Protein AF-M6DCD1-F1 (afdb_monomer)

Sequence (165 aa):
MLLLLVPSSSKNAAVPNSGKNVFSEGFSAFSNILNLGSFSSAQEEEGLIPASLLRNETPDNLYWIAVATPRDAAETKAQNELREDWAALYGKIYSGKATREEIVEYFTTQIKLHEDQLELLKIMEDRYPERLNDDSRRMILAGKELYAKKLKNVKDEYEKHINQK

Structure (mmCIF, N/CA/C/O backbone):
data_AF-M6DCD1-F1
#
_entry.id   AF-M6DCD1-F1
#
loop_
_atom_site.group_PDB
_atom_site.id
_atom_site.type_symbol
_atom_site.label_atom_id
_atom_site.label_alt_id
_atom_site.label_comp_id
_atom_site.label_asym_id
_atom_site.label_entity_id
_atom_site.label_seq_id
_atom_site.pdbx_PDB_ins_code
_atom_site.Cartn_x
_atom_site.Cartn_y
_atom_site.Cartn_z
_atom_site.occupancy
_atom_site.B_iso_or_equiv
_atom_site.auth_seq_id
_atom_site.auth_comp_id
_atom_site.auth_asym_id
_atom_site.auth_atom_id
_atom_site.pdbx_PDB_model_num
ATOM 1 N N . MET A 1 1 ? 0.821 66.974 29.497 1.00 38.84 1 MET A N 1
ATOM 2 C CA . MET A 1 1 ? 0.192 66.281 28.354 1.00 38.84 1 MET A CA 1
ATOM 3 C C . MET A 1 1 ? -0.115 64.854 28.804 1.00 38.84 1 MET A C 1
ATOM 5 O O . MET A 1 1 ? 0.768 64.243 29.382 1.00 38.84 1 MET A O 1
ATOM 9 N N . LEU A 1 2 ? -1.387 64.466 28.657 1.00 36.84 2 LEU A N 1
ATOM 10 C CA . LEU A 1 2 ? -2.133 63.218 28.932 1.00 36.84 2 LEU A CA 1
ATOM 11 C C . LEU A 1 2 ? -1.553 62.013 29.718 1.00 36.84 2 LEU A C 1
ATOM 13 O O . LEU A 1 2 ? -0.457 61.526 29.473 1.00 36.84 2 LEU A O 1
ATOM 17 N N . LEU A 1 3 ? -2.442 61.484 30.572 1.00 32.28 3 LEU A N 1
ATOM 18 C CA . LEU A 1 3 ? -2.423 60.225 31.326 1.00 32.28 3 LEU A CA 1
ATOM 19 C C . LEU A 1 3 ? -2.663 58.955 30.472 1.00 32.28 3 LEU A C 1
ATOM 21 O O . LEU A 1 3 ? -3.385 58.995 29.481 1.00 32.28 3 LEU A O 1
ATOM 25 N N . LEU A 1 4 ? -2.096 57.849 30.982 1.00 38.31 4 LEU A N 1
ATOM 26 C CA . LEU A 1 4 ? -2.471 56.416 30.960 1.00 38.31 4 LEU A CA 1
ATOM 27 C C . LEU A 1 4 ? -3.702 55.955 30.139 1.00 38.31 4 LEU A C 1
ATOM 29 O O . LEU A 1 4 ? -4.796 56.460 30.355 1.00 38.31 4 LEU A O 1
ATOM 33 N N . LEU A 1 5 ? -3.566 54.849 29.386 1.00 30.59 5 LEU A N 1
ATOM 34 C CA . LEU A 1 5 ? -4.153 53.524 29.707 1.00 30.59 5 LEU A CA 1
ATOM 35 C C . LEU A 1 5 ? -3.862 52.485 28.599 1.00 30.59 5 LEU A C 1
ATOM 37 O O . LEU A 1 5 ? -3.982 52.765 27.409 1.00 30.59 5 LEU A O 1
ATOM 41 N N . VAL A 1 6 ? -3.554 51.255 29.017 1.00 42.25 6 VAL A N 1
ATOM 42 C CA . VAL A 1 6 ? -3.611 50.028 28.201 1.00 42.25 6 VAL A CA 1
ATOM 43 C C . VAL A 1 6 ? -5.073 49.593 28.039 1.00 42.25 6 VAL A C 1
ATOM 45 O O . VAL A 1 6 ? -5.841 49.712 28.996 1.00 42.25 6 VAL A O 1
ATOM 48 N N . PRO A 1 7 ? -5.431 48.965 26.907 1.00 38.50 7 PRO A N 1
ATOM 49 C CA . PRO A 1 7 ? -6.321 47.814 26.980 1.00 38.50 7 PRO A CA 1
ATOM 50 C C . PRO A 1 7 ? -5.730 46.571 26.301 1.00 38.50 7 PRO A C 1
ATOM 52 O O . PRO A 1 7 ? -5.211 46.604 25.187 1.00 38.50 7 PRO A O 1
ATOM 55 N N . SER A 1 8 ? -5.867 45.454 27.012 1.00 39.31 8 SER A N 1
ATOM 56 C CA . SER A 1 8 ? -5.768 44.095 26.491 1.00 39.31 8 SER A CA 1
ATOM 57 C C . SER A 1 8 ? -6.956 43.822 25.563 1.00 39.31 8 SER A C 1
ATOM 59 O O . SER A 1 8 ? -8.095 44.124 25.922 1.00 39.31 8 SER A O 1
ATOM 61 N N . SER A 1 9 ? -6.723 43.226 24.392 1.00 35.12 9 SER A N 1
ATOM 62 C CA . SER A 1 9 ? -7.774 42.503 23.674 1.00 35.12 9 SER A CA 1
ATOM 63 C C . SER A 1 9 ? -7.195 41.374 22.828 1.00 35.12 9 SER A C 1
ATOM 65 O O . SER A 1 9 ? -6.367 41.570 21.940 1.00 35.12 9 SER A O 1
ATOM 67 N N . SER A 1 10 ? -7.663 40.181 23.171 1.00 36.62 10 SER A N 1
ATOM 68 C CA . SER A 1 10 ? -7.488 38.898 22.510 1.00 36.62 10 SER A CA 1
ATOM 69 C C . SER A 1 10 ? -7.939 38.929 21.047 1.00 36.62 10 SER A C 1
ATOM 71 O O . SER A 1 10 ? -9.059 39.350 20.758 1.00 36.62 10 SER A O 1
ATOM 73 N N . LYS A 1 11 ? -7.117 38.383 20.142 1.00 37.00 11 LYS A N 1
ATOM 74 C CA . LYS A 1 11 ? -7.607 37.704 18.936 1.00 37.00 11 LYS A CA 1
ATOM 75 C C . LYS A 1 11 ? -6.827 36.414 18.714 1.00 37.00 11 LYS A C 1
ATOM 77 O O . LYS A 1 11 ? -5.620 36.410 18.501 1.00 37.00 11 LYS A O 1
ATOM 82 N N . ASN A 1 12 ? -7.586 35.332 18.804 1.00 34.56 12 ASN A N 1
ATOM 83 C CA . ASN A 1 12 ? -7.223 33.970 18.475 1.00 34.56 12 ASN A CA 1
ATOM 84 C C . ASN A 1 12 ? -6.880 33.789 16.988 1.00 34.56 12 ASN A C 1
ATOM 86 O O . ASN A 1 12 ? -7.425 34.469 16.124 1.00 34.56 12 ASN A O 1
ATOM 90 N N . ALA A 1 13 ? -6.107 32.725 16.767 1.00 32.19 13 ALA A N 1
ATOM 91 C CA . ALA A 1 13 ? -6.154 31.809 15.631 1.00 32.19 13 ALA A CA 1
ATOM 92 C C . ALA A 1 13 ? -5.658 32.307 14.263 1.00 32.19 13 ALA A C 1
ATOM 94 O O . ALA A 1 13 ? -6.411 32.800 13.432 1.00 32.19 13 ALA A O 1
ATOM 95 N N . ALA A 1 14 ? -4.413 31.941 13.968 1.00 30.16 14 ALA A N 1
ATOM 96 C CA . ALA A 1 14 ? -4.132 31.098 12.810 1.00 30.16 14 ALA A CA 1
ATOM 97 C C . ALA A 1 14 ? -2.909 30.235 13.146 1.00 30.16 14 ALA A C 1
ATOM 99 O O . ALA A 1 14 ? -1.769 30.614 12.899 1.00 30.16 14 ALA A O 1
ATOM 100 N N . VAL A 1 15 ? -3.147 29.085 13.779 1.00 33.44 15 VAL A N 1
ATOM 101 C CA . VAL A 1 15 ? -2.169 27.994 13.761 1.00 33.44 15 VAL A CA 1
ATOM 102 C C . VAL A 1 15 ? -2.210 27.451 12.334 1.00 33.44 15 VAL A C 1
ATOM 104 O O . VAL A 1 15 ? -3.277 26.981 11.928 1.00 33.44 15 VAL A O 1
ATOM 107 N N . PRO A 1 16 ? -1.126 27.506 11.541 1.00 34.88 16 PRO A N 1
ATOM 108 C CA . PRO A 1 16 ? -1.065 26.688 10.349 1.00 34.88 16 PRO A CA 1
ATOM 109 C C . PRO A 1 16 ? -1.029 25.249 10.849 1.00 34.88 16 PRO A C 1
ATOM 111 O O . PRO A 1 16 ? -0.017 24.774 11.363 1.00 34.88 16 PRO A O 1
ATOM 114 N N . ASN A 1 17 ? -2.172 24.570 10.767 1.00 34.25 17 ASN A N 1
ATOM 115 C CA . ASN A 1 17 ? -2.232 23.135 10.940 1.00 34.25 17 ASN A CA 1
ATOM 116 C C . ASN A 1 17 ? -1.491 22.538 9.739 1.00 34.25 17 ASN A C 1
AT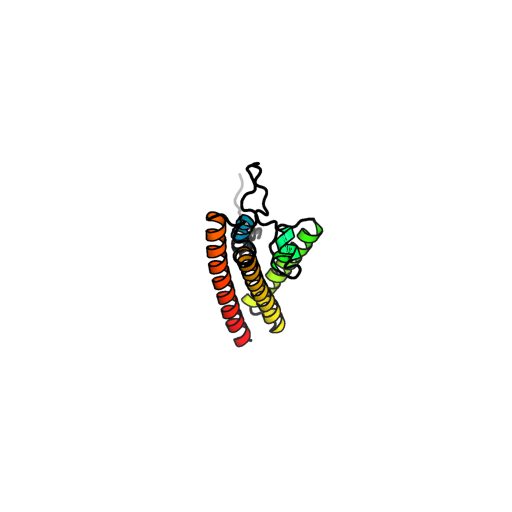OM 118 O O . ASN A 1 17 ? -2.100 22.172 8.737 1.00 34.25 17 ASN A O 1
ATOM 122 N N . SER A 1 18 ? -0.157 22.491 9.809 1.00 35.28 18 SER A N 1
ATOM 123 C CA . SER A 1 18 ? 0.610 21.554 9.007 1.00 35.28 18 SER A CA 1
ATOM 124 C C . SER A 1 18 ? 0.272 20.184 9.581 1.00 35.28 18 SER A C 1
ATOM 126 O O . SER A 1 18 ? 0.994 19.636 10.419 1.00 35.28 18 SER A O 1
ATOM 128 N N . GLY A 1 19 ? -0.880 19.660 9.166 1.00 32.69 19 GLY A N 1
ATOM 129 C CA . GLY A 1 19 ? -1.102 18.233 9.136 1.00 32.69 19 GLY A CA 1
ATOM 130 C C . GLY A 1 19 ? 0.023 17.696 8.277 1.00 32.69 19 GLY A C 1
ATOM 131 O O . GLY A 1 19 ? -0.042 17.726 7.052 1.00 32.69 19 GLY A O 1
ATOM 132 N N . LYS A 1 20 ? 1.124 17.322 8.930 1.00 33.28 20 LYS A N 1
ATOM 133 C CA . LYS A 1 20 ? 2.135 16.480 8.323 1.00 33.28 20 LYS A CA 1
ATOM 134 C C . LYS A 1 20 ? 1.334 15.283 7.861 1.00 33.28 20 LYS A C 1
ATOM 136 O O . LYS A 1 20 ? 0.785 14.561 8.690 1.00 33.28 20 LYS A O 1
ATOM 141 N N . ASN A 1 21 ? 1.155 15.171 6.552 1.00 32.78 21 ASN A N 1
ATOM 142 C CA . ASN A 1 21 ? 0.564 14.007 5.935 1.00 32.78 21 ASN A CA 1
ATOM 143 C C . ASN A 1 21 ? 1.500 12.853 6.290 1.00 32.78 21 ASN A C 1
ATOM 145 O O . ASN A 1 21 ? 2.446 12.576 5.567 1.00 32.78 21 ASN A O 1
ATOM 149 N N . VAL A 1 22 ? 1.265 12.208 7.435 1.00 40.97 22 VAL A N 1
ATOM 150 C CA . VAL A 1 22 ? 2.004 11.020 7.893 1.00 40.97 22 VAL A CA 1
ATOM 151 C C . VAL A 1 22 ? 1.918 9.919 6.829 1.00 40.97 22 VAL A C 1
ATOM 153 O O . VAL A 1 22 ? 2.798 9.076 6.714 1.00 40.97 22 VAL A O 1
ATOM 156 N N . PHE A 1 23 ? 0.907 10.004 5.962 1.00 42.50 23 PHE A N 1
ATOM 157 C CA . PHE A 1 23 ? 0.773 9.189 4.771 1.00 42.50 23 PHE A CA 1
ATOM 158 C C . PHE A 1 23 ? 1.886 9.405 3.728 1.00 42.50 23 PHE A C 1
ATOM 160 O O . PHE A 1 23 ? 2.274 8.437 3.097 1.00 42.50 23 PHE A O 1
ATOM 167 N N . SER A 1 24 ? 2.452 10.605 3.525 1.00 37.28 24 SER A N 1
ATOM 168 C CA . SER A 1 24 ? 3.327 10.867 2.361 1.00 37.28 24 SER A CA 1
ATOM 169 C C . SER A 1 24 ? 4.748 10.312 2.471 1.00 37.28 24 SER A C 1
ATOM 171 O O . SER A 1 24 ? 5.374 10.054 1.447 1.00 37.28 24 SER A O 1
ATOM 173 N N . GLU A 1 25 ? 5.276 10.123 3.682 1.00 37.00 25 GLU A N 1
ATOM 174 C CA . GLU A 1 25 ? 6.676 9.700 3.864 1.00 37.00 25 GLU A CA 1
ATOM 175 C C . GLU A 1 25 ? 6.910 8.233 3.468 1.00 37.00 25 GLU A C 1
ATOM 177 O O . GLU A 1 25 ? 8.021 7.849 3.114 1.00 37.00 25 GLU A O 1
ATOM 182 N N . GLY A 1 26 ? 5.860 7.406 3.470 1.00 40.50 26 GLY A N 1
ATOM 183 C CA . GLY A 1 26 ? 5.963 5.980 3.163 1.00 40.50 26 GLY A CA 1
ATOM 184 C C . GLY A 1 26 ? 5.881 5.607 1.678 1.00 40.50 26 GLY A C 1
ATOM 185 O O . GLY A 1 26 ? 6.214 4.462 1.359 1.00 40.50 26 GLY A O 1
ATOM 186 N N . PHE A 1 27 ? 5.423 6.510 0.801 1.00 47.00 27 PHE A N 1
ATOM 187 C CA . PHE A 1 27 ? 5.148 6.223 -0.621 1.00 47.00 27 PHE A CA 1
ATOM 188 C C . PHE A 1 27 ? 6.231 6.726 -1.577 1.00 47.00 27 PHE A C 1
ATOM 190 O O . PHE A 1 27 ? 6.467 6.107 -2.615 1.00 47.00 27 PHE A O 1
ATOM 197 N N . SER A 1 28 ? 6.938 7.793 -1.209 1.00 43.00 28 SER A N 1
ATOM 198 C CA . SER A 1 28 ? 7.986 8.413 -2.030 1.00 43.00 28 SER A CA 1
ATOM 199 C C . SER A 1 28 ? 9.194 7.501 -2.282 1.00 43.00 28 SER A C 1
ATOM 201 O O . SER A 1 28 ? 9.869 7.630 -3.300 1.00 43.00 28 SER A O 1
ATOM 203 N N . ALA A 1 29 ? 9.454 6.529 -1.404 1.00 43.56 29 ALA A N 1
ATOM 204 C CA . ALA A 1 29 ? 10.533 5.561 -1.603 1.00 43.56 29 ALA A CA 1
ATOM 205 C C . ALA A 1 29 ? 10.279 4.601 -2.786 1.00 43.56 29 ALA A C 1
ATOM 207 O O . ALA A 1 29 ? 11.229 4.147 -3.417 1.00 43.56 29 ALA A O 1
ATOM 208 N N . PHE A 1 30 ? 9.016 4.307 -3.117 1.00 45.03 30 PHE A N 1
ATOM 209 C CA . PHE A 1 30 ? 8.659 3.336 -4.161 1.00 45.03 30 PHE A CA 1
ATOM 210 C C . PHE A 1 30 ? 8.418 3.979 -5.526 1.00 45.03 30 PHE A C 1
ATOM 212 O O . PHE A 1 30 ? 8.719 3.374 -6.552 1.00 45.03 30 PHE A O 1
ATOM 219 N N . SER A 1 31 ? 7.962 5.235 -5.561 1.00 48.62 31 SER A N 1
ATOM 220 C CA . SER A 1 31 ? 7.885 6.012 -6.808 1.00 48.62 31 SER A CA 1
ATOM 221 C C . SER A 1 31 ? 9.254 6.183 -7.476 1.00 48.62 31 SER A C 1
ATOM 223 O O . SER A 1 31 ? 9.328 6.237 -8.702 1.00 48.62 31 SER A O 1
ATOM 225 N N . ASN A 1 32 ? 10.330 6.202 -6.681 1.00 37.81 32 ASN A N 1
ATOM 226 C CA . ASN A 1 32 ? 11.706 6.248 -7.175 1.00 37.81 32 ASN A CA 1
ATOM 227 C C . ASN A 1 32 ? 12.170 4.915 -7.795 1.00 37.81 32 ASN A C 1
ATOM 229 O O . ASN A 1 32 ? 13.020 4.935 -8.675 1.00 37.81 32 ASN A O 1
ATOM 233 N N . ILE A 1 33 ? 11.611 3.772 -7.371 1.00 49.44 33 ILE A N 1
ATOM 234 C CA . ILE A 1 33 ? 11.915 2.442 -7.942 1.00 49.44 33 ILE A CA 1
ATOM 235 C C . ILE A 1 33 ? 11.195 2.254 -9.284 1.00 49.44 33 ILE A C 1
ATOM 237 O O . ILE A 1 33 ? 11.740 1.659 -10.206 1.00 49.44 33 ILE A O 1
ATOM 241 N N . LEU A 1 34 ? 9.979 2.787 -9.412 1.00 49.16 34 LEU A N 1
ATOM 242 C CA . LEU A 1 34 ? 9.146 2.646 -10.609 1.00 49.16 34 LEU A CA 1
ATOM 243 C C . LEU A 1 34 ? 9.270 3.803 -11.616 1.00 49.16 34 LEU A C 1
ATOM 245 O O . LEU A 1 34 ? 8.423 3.918 -12.496 1.00 49.16 34 LEU A O 1
ATOM 249 N N . ASN A 1 35 ? 10.296 4.656 -11.478 1.00 45.12 35 ASN A N 1
ATOM 250 C CA . ASN A 1 35 ? 10.521 5.895 -12.241 1.00 45.12 35 ASN A CA 1
ATOM 251 C C . ASN A 1 35 ? 9.227 6.568 -12.732 1.00 45.12 35 ASN A C 1
ATOM 253 O O . ASN A 1 35 ? 9.027 6.852 -13.911 1.00 45.12 35 ASN A O 1
ATOM 257 N N . LEU A 1 36 ? 8.328 6.824 -11.788 1.00 50.25 36 LEU A N 1
ATOM 258 C CA . LEU A 1 36 ? 7.081 7.545 -12.025 1.00 50.25 36 LEU A CA 1
ATOM 259 C C . LEU A 1 36 ? 7.279 9.066 -11.824 1.00 50.25 36 LEU A C 1
ATOM 261 O O . LEU A 1 36 ? 6.317 9.823 -11.708 1.00 50.25 36 LEU A O 1
ATOM 265 N N . GLY A 1 37 ? 8.537 9.522 -11.804 1.00 31.58 37 GLY A N 1
ATOM 266 C CA . GLY A 1 37 ? 8.945 10.917 -11.689 1.00 31.58 37 GLY A CA 1
ATOM 267 C C . GLY A 1 37 ? 10.119 11.212 -12.617 1.00 31.58 37 GLY A C 1
ATOM 268 O O . GLY A 1 37 ? 11.262 11.036 -12.230 1.00 31.58 37 GLY A O 1
ATOM 269 N N . SER A 1 38 ? 9.801 11.657 -13.835 1.00 37.06 38 SER A N 1
ATOM 270 C CA . SER A 1 38 ? 10.672 12.325 -14.815 1.00 37.06 38 SER A CA 1
ATOM 271 C C . SER A 1 38 ? 12.118 12.609 -14.361 1.00 37.06 38 SER A C 1
ATOM 273 O O . SER A 1 38 ? 12.410 13.696 -13.859 1.00 37.06 38 SER A O 1
ATOM 275 N N . PHE A 1 39 ? 13.046 11.700 -14.669 1.00 31.12 39 PHE A N 1
ATOM 276 C CA . PHE A 1 39 ? 14.460 12.036 -14.844 1.00 31.12 39 PHE A CA 1
ATOM 277 C C . PHE A 1 39 ? 14.785 12.063 -16.338 1.00 31.12 39 PHE A C 1
ATOM 279 O O . PHE A 1 39 ? 14.849 11.039 -17.012 1.00 31.12 39 PHE A O 1
ATOM 286 N N . SER A 1 40 ? 14.959 13.277 -16.859 1.00 39.28 40 SER A N 1
ATOM 287 C CA . SER A 1 40 ? 15.520 13.528 -18.182 1.00 39.28 40 SER A CA 1
ATOM 288 C C . SER A 1 40 ? 17.023 13.246 -18.154 1.00 39.28 40 SER A C 1
ATOM 290 O O . SER A 1 40 ? 17.807 14.122 -17.796 1.00 39.28 40 SER A O 1
ATOM 292 N N . SER A 1 41 ? 17.424 12.066 -18.610 1.00 30.86 41 SER A N 1
ATOM 293 C CA . SER A 1 41 ? 18.695 11.882 -19.312 1.00 30.86 41 SER A CA 1
ATOM 294 C C . SER A 1 41 ? 18.608 10.623 -20.161 1.00 30.86 41 SER A C 1
ATOM 296 O O . SER A 1 41 ? 18.499 9.520 -19.637 1.00 30.86 41 SER A O 1
ATOM 298 N N . ALA A 1 42 ? 18.640 10.816 -21.478 1.00 37.88 42 ALA A N 1
ATOM 299 C CA . ALA A 1 42 ? 18.763 9.759 -22.464 1.00 37.88 42 ALA A CA 1
ATOM 300 C C . ALA A 1 42 ? 20.073 8.984 -22.236 1.00 37.88 42 ALA A C 1
ATOM 302 O O . ALA A 1 42 ? 21.139 9.432 -22.651 1.00 37.88 42 ALA A O 1
ATOM 303 N N . GLN A 1 43 ? 19.987 7.838 -21.568 1.00 32.22 43 GLN A N 1
ATOM 304 C CA . GLN A 1 43 ? 20.976 6.767 -21.628 1.00 32.22 43 GLN A CA 1
ATOM 305 C C . GLN A 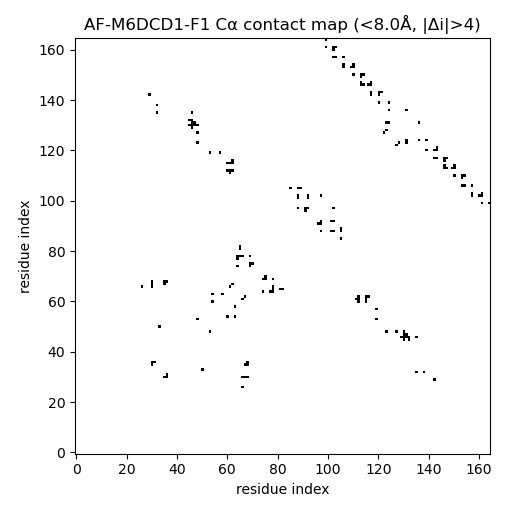1 43 ? 20.216 5.438 -21.669 1.00 32.22 43 GLN A C 1
ATOM 307 O O . GLN A 1 43 ? 19.348 5.195 -20.840 1.00 32.22 43 GLN A O 1
ATOM 312 N N . GLU A 1 44 ? 20.513 4.676 -22.719 1.00 36.19 44 GLU A N 1
ATOM 313 C CA . GLU A 1 44 ? 20.184 3.275 -23.017 1.00 36.19 44 GLU A CA 1
ATOM 314 C C . GLU A 1 44 ? 19.348 2.530 -21.956 1.00 36.19 44 GLU A C 1
ATOM 316 O O . GLU A 1 44 ? 19.821 2.215 -20.868 1.00 36.19 44 GLU A O 1
ATOM 321 N N . GLU A 1 45 ? 18.092 2.219 -22.303 1.00 45.66 45 GLU A N 1
ATOM 322 C CA . GLU A 1 45 ? 17.138 1.486 -21.459 1.00 45.66 45 GLU A CA 1
ATOM 323 C C . GLU A 1 45 ? 17.459 -0.019 -21.363 1.00 45.66 45 GLU A C 1
ATOM 325 O O . GLU A 1 45 ? 16.684 -0.880 -21.781 1.00 45.66 45 GLU A O 1
ATOM 330 N N . GLU A 1 46 ? 18.611 -0.360 -20.792 1.00 42.19 46 GLU A N 1
ATOM 331 C CA . GLU A 1 46 ? 18.851 -1.687 -20.224 1.00 42.19 46 GLU A CA 1
ATOM 332 C C . GLU A 1 46 ? 18.387 -1.691 -18.760 1.00 42.19 46 GLU A C 1
ATOM 334 O O . GLU A 1 46 ? 18.922 -0.983 -17.908 1.00 42.19 46 GLU A O 1
ATOM 339 N N . GLY A 1 47 ? 17.376 -2.503 -18.443 1.00 53.28 47 GLY A N 1
ATOM 340 C CA . GLY A 1 47 ? 16.987 -2.767 -17.054 1.00 53.28 47 GLY A CA 1
ATOM 341 C C . GLY A 1 47 ? 15.705 -2.088 -16.548 1.00 53.28 47 GLY A C 1
ATOM 342 O O . GLY A 1 47 ? 15.484 -2.027 -15.337 1.00 53.28 47 GLY A O 1
ATOM 343 N N . LEU A 1 48 ? 14.866 -1.562 -17.447 1.00 71.69 48 LEU A N 1
ATOM 344 C CA . LEU A 1 48 ? 13.591 -0.934 -17.088 1.00 71.69 48 LEU A CA 1
ATOM 345 C C . LEU A 1 48 ? 12.408 -1.844 -17.445 1.00 71.69 48 LEU A C 1
ATOM 347 O O . LEU A 1 48 ? 12.260 -2.305 -18.580 1.00 71.69 48 LEU A O 1
ATOM 351 N N . ILE A 1 49 ? 11.551 -2.105 -16.455 1.00 85.12 49 ILE A N 1
ATOM 352 C CA . ILE A 1 49 ? 10.279 -2.810 -16.634 1.00 85.12 49 ILE A CA 1
ATOM 353 C C . ILE A 1 49 ? 9.187 -1.747 -16.819 1.00 85.12 49 ILE A C 1
ATOM 355 O O . ILE A 1 49 ? 8.936 -0.977 -15.888 1.00 85.12 49 ILE A O 1
ATOM 359 N N . PRO A 1 50 ? 8.516 -1.672 -17.984 1.00 87.38 50 PRO A N 1
ATOM 360 C CA . PRO A 1 50 ? 7.507 -0.647 -18.222 1.00 87.38 50 PRO A CA 1
ATOM 361 C C . PRO A 1 50 ? 6.336 -0.750 -17.238 1.00 87.38 50 PRO A C 1
ATOM 363 O O . PRO A 1 50 ? 5.733 -1.812 -17.082 1.00 87.38 50 PRO A O 1
ATOM 366 N N . ALA A 1 51 ? 5.934 0.372 -16.634 1.00 87.94 51 ALA A N 1
ATOM 367 C CA . ALA A 1 51 ? 4.775 0.404 -15.736 1.00 87.94 51 ALA A CA 1
ATOM 368 C C . ALA A 1 51 ? 3.473 -0.034 -16.436 1.00 87.94 51 ALA A C 1
ATOM 370 O O . ALA A 1 51 ? 2.605 -0.631 -15.807 1.00 87.94 51 ALA A O 1
ATOM 371 N N . SER A 1 52 ? 3.343 0.218 -17.744 1.00 90.12 52 SER A N 1
ATOM 372 C CA . SER A 1 52 ? 2.213 -0.250 -18.557 1.00 90.12 52 SER A CA 1
ATOM 373 C C . SER A 1 52 ? 2.154 -1.774 -18.669 1.00 90.12 52 SER A C 1
ATOM 375 O O . SER A 1 52 ? 1.065 -2.338 -18.623 1.00 90.12 52 SER A O 1
ATOM 377 N N . LEU A 1 53 ? 3.307 -2.441 -18.774 1.00 92.19 53 LEU A N 1
ATOM 378 C CA . LEU A 1 53 ? 3.398 -3.899 -18.810 1.00 92.19 53 LEU A CA 1
ATOM 379 C C . LEU A 1 53 ? 2.898 -4.489 -17.490 1.00 92.19 53 LEU A C 1
ATOM 381 O O . LEU A 1 53 ? 1.996 -5.320 -17.487 1.00 92.19 53 LEU A O 1
ATOM 385 N N . LEU A 1 54 ? 3.414 -3.978 -16.371 1.00 92.62 54 LEU A N 1
ATOM 386 C CA . LEU A 1 54 ? 2.998 -4.407 -15.037 1.00 92.62 54 LEU A CA 1
ATOM 387 C C . LEU A 1 54 ? 1.514 -4.119 -14.781 1.00 92.62 54 LEU A C 1
ATOM 389 O O . LEU A 1 54 ? 0.810 -4.986 -14.276 1.00 92.62 54 LEU A O 1
ATOM 393 N N . ARG A 1 55 ? 1.012 -2.943 -15.181 1.00 93.12 55 ARG A N 1
ATOM 394 C CA . ARG A 1 55 ? -0.406 -2.584 -15.027 1.00 93.12 55 ARG A CA 1
ATOM 395 C C . ARG A 1 55 ? -1.329 -3.489 -15.838 1.00 93.12 55 ARG A C 1
ATOM 397 O O . ARG A 1 55 ? -2.425 -3.783 -15.381 1.00 93.12 55 ARG A O 1
ATOM 404 N N . ASN A 1 56 ? -0.898 -3.948 -17.010 1.00 94.25 56 ASN A N 1
ATOM 405 C CA . ASN A 1 56 ? -1.675 -4.895 -17.808 1.00 94.25 56 ASN A CA 1
ATOM 406 C C . ASN A 1 56 ? -1.724 -6.293 -17.175 1.00 94.25 56 ASN A C 1
ATOM 408 O O . ASN A 1 56 ? -2.712 -7.000 -17.344 1.00 94.25 56 ASN A O 1
ATOM 412 N N . GLU A 1 57 ? -0.674 -6.696 -16.457 1.00 94.44 57 GLU A N 1
ATOM 413 C CA . GLU A 1 57 ? -0.636 -7.980 -15.750 1.00 94.44 57 GLU A CA 1
ATOM 414 C C . GLU A 1 57 ? -1.374 -7.955 -14.414 1.00 94.44 57 GLU A C 1
ATOM 416 O O . GLU A 1 57 ? -1.847 -8.995 -13.958 1.00 94.44 57 GLU A O 1
ATOM 421 N N . THR A 1 58 ? -1.462 -6.786 -13.780 1.00 95.75 58 THR A N 1
ATOM 422 C CA . THR A 1 58 ? -2.106 -6.609 -12.477 1.00 95.75 58 THR A CA 1
ATOM 423 C C . THR A 1 58 ? -3.124 -5.464 -12.494 1.00 95.75 58 THR A C 1
ATOM 425 O O . THR A 1 58 ? -3.025 -4.539 -11.689 1.00 95.75 58 THR A O 1
ATOM 428 N N . PRO A 1 59 ? -4.129 -5.484 -13.390 1.00 94.94 59 PRO A N 1
ATOM 429 C CA . PRO A 1 59 ? -5.041 -4.351 -13.567 1.00 94.94 59 PRO A CA 1
ATOM 430 C C . PRO A 1 59 ? -5.832 -4.011 -12.296 1.00 94.94 59 PRO A C 1
ATOM 432 O O . PRO A 1 59 ? -6.130 -2.842 -12.059 1.00 94.94 59 PRO A O 1
ATOM 435 N N . ASP A 1 60 ? -6.095 -5.012 -11.452 1.00 94.62 60 ASP A N 1
ATOM 436 C CA . ASP A 1 60 ? -6.860 -4.883 -10.206 1.00 94.62 60 ASP A CA 1
ATOM 437 C C . ASP A 1 60 ? -5.984 -4.576 -8.975 1.00 94.62 60 ASP A C 1
ATOM 439 O O . ASP A 1 60 ? -6.461 -4.579 -7.838 1.00 94.62 60 ASP A O 1
ATOM 443 N N . ASN A 1 61 ? -4.684 -4.350 -9.170 1.00 96.31 61 ASN A N 1
ATOM 444 C CA . ASN A 1 61 ? -3.749 -4.104 -8.080 1.00 96.31 61 ASN A CA 1
ATOM 445 C C . ASN A 1 61 ? -3.878 -2.660 -7.571 1.00 96.31 61 ASN A C 1
ATOM 447 O O . ASN A 1 61 ? -3.751 -1.682 -8.315 1.00 96.31 61 ASN A O 1
ATOM 451 N N . LEU A 1 62 ? -4.131 -2.524 -6.269 1.00 96.12 62 LEU A N 1
ATOM 452 C CA . LEU A 1 62 ? -4.481 -1.267 -5.617 1.00 96.12 62 LEU A CA 1
ATOM 453 C C . LEU A 1 62 ? -3.352 -0.232 -5.696 1.00 96.12 62 LEU A C 1
ATOM 455 O O . LEU A 1 62 ? -3.619 0.967 -5.622 1.00 96.12 62 LEU A O 1
ATOM 459 N N . TYR A 1 63 ? -2.105 -0.662 -5.924 1.00 94.50 63 TYR A N 1
ATOM 460 C CA . TYR A 1 63 ? -0.981 0.234 -6.196 1.00 94.50 63 TYR A CA 1
ATOM 461 C C . TYR A 1 63 ? -1.296 1.240 -7.312 1.00 94.50 63 TYR A C 1
ATOM 463 O O . TYR A 1 63 ? -0.984 2.427 -7.182 1.00 94.50 63 TYR A O 1
ATOM 471 N N . TRP A 1 64 ? -1.943 0.787 -8.389 1.00 93.81 64 TRP A N 1
ATOM 472 C CA . TRP A 1 64 ? -2.235 1.614 -9.561 1.00 93.81 64 TRP A CA 1
ATOM 473 C C . TRP A 1 64 ? -3.196 2.756 -9.267 1.00 93.81 64 TRP A C 1
ATOM 475 O O . TRP A 1 64 ? -3.094 3.817 -9.882 1.00 93.81 64 TRP A O 1
ATOM 485 N N . ILE A 1 65 ? -4.113 2.523 -8.332 1.00 91.88 65 ILE A N 1
ATOM 486 C CA . ILE A 1 65 ? -5.161 3.467 -7.959 1.00 91.88 65 ILE A CA 1
ATOM 487 C C . ILE A 1 65 ? -4.702 4.337 -6.795 1.00 91.88 65 ILE A C 1
ATOM 489 O O . ILE A 1 65 ? -5.106 5.484 -6.734 1.00 91.88 65 ILE A O 1
ATOM 493 N N . ALA A 1 66 ? -3.858 3.830 -5.896 1.00 90.25 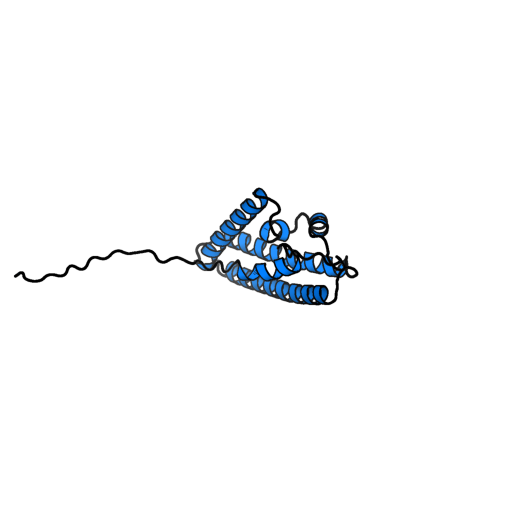66 ALA A N 1
ATOM 494 C CA . ALA A 1 66 ? -3.532 4.515 -4.648 1.00 90.25 66 ALA A CA 1
ATOM 495 C C . ALA A 1 66 ? -2.169 5.218 -4.623 1.00 90.25 66 ALA A C 1
ATOM 497 O O . ALA A 1 66 ? -1.970 6.117 -3.809 1.00 90.25 66 ALA A O 1
ATOM 498 N N . VAL A 1 67 ? -1.204 4.777 -5.437 1.00 89.94 67 VAL A N 1
ATOM 499 C CA . VAL A 1 67 ? 0.209 5.153 -5.240 1.00 89.94 67 VAL A CA 1
ATOM 500 C C . VAL A 1 67 ? 0.939 5.491 -6.533 1.00 89.94 67 VAL A C 1
ATOM 502 O O . VAL A 1 67 ? 1.811 6.359 -6.519 1.00 89.94 67 VAL A O 1
ATOM 505 N N . ALA A 1 68 ? 0.648 4.796 -7.633 1.00 90.94 68 ALA A N 1
ATOM 506 C CA . ALA A 1 68 ? 1.305 5.056 -8.910 1.00 90.94 68 ALA A CA 1
ATOM 507 C C . ALA A 1 68 ? 1.131 6.525 -9.326 1.00 90.94 68 ALA A C 1
ATOM 509 O O . ALA A 1 68 ? 0.074 7.097 -9.078 1.00 90.94 68 ALA A O 1
ATOM 510 N N . THR A 1 69 ? 2.116 7.136 -9.993 1.00 88.69 69 THR A N 1
ATOM 511 C CA . THR A 1 69 ? 1.914 8.493 -10.525 1.00 88.69 69 THR A CA 1
ATOM 512 C C . THR A 1 69 ? 0.716 8.493 -11.479 1.00 88.69 69 THR A C 1
ATOM 514 O O . THR A 1 69 ? 0.685 7.676 -12.408 1.00 88.69 69 THR A O 1
ATOM 517 N N . PRO A 1 70 ? -0.261 9.391 -11.257 1.00 88.50 70 PRO A N 1
ATOM 518 C CA . PRO A 1 70 ? -1.408 9.547 -12.135 1.00 88.50 70 PRO A CA 1
ATOM 519 C C . PRO A 1 70 ? -1.004 9.831 -13.576 1.00 88.50 70 PRO A C 1
ATOM 521 O O . PRO A 1 70 ? -0.095 10.618 -13.839 1.00 88.50 70 PRO A O 1
ATOM 524 N N . ARG A 1 71 ? -1.737 9.243 -14.517 1.00 89.25 71 ARG A N 1
ATOM 525 C CA . ARG A 1 71 ? -1.566 9.492 -15.954 1.00 89.25 71 ARG A CA 1
ATOM 526 C C . ARG A 1 71 ? -2.353 10.705 -16.435 1.00 89.25 71 ARG A C 1
ATOM 528 O O . ARG A 1 71 ? -2.003 11.299 -17.451 1.00 89.25 71 ARG A O 1
ATOM 535 N N . ASP A 1 72 ? -3.412 11.067 -15.717 1.00 92.38 72 ASP A N 1
ATOM 536 C CA . ASP A 1 72 ? -4.297 12.169 -16.071 1.00 92.38 72 ASP A CA 1
ATOM 537 C C . ASP A 1 72 ? -4.952 12.824 -14.839 1.00 92.38 72 ASP A C 1
ATOM 539 O O . ASP A 1 72 ? -4.738 12.448 -13.678 1.00 92.38 72 ASP A O 1
ATOM 543 N N . ALA A 1 73 ? -5.746 13.864 -15.102 1.00 95.06 73 ALA A N 1
ATOM 544 C CA . ALA A 1 73 ? -6.453 14.612 -14.070 1.00 95.06 73 ALA A CA 1
ATOM 545 C C . ALA A 1 73 ? -7.541 13.782 -13.364 1.00 95.06 73 ALA A C 1
ATOM 547 O O . ALA A 1 73 ? -7.841 14.051 -12.200 1.00 95.06 73 ALA A O 1
ATOM 548 N N . ALA A 1 74 ? -8.126 12.786 -14.036 1.00 94.06 74 ALA A N 1
ATOM 549 C CA . ALA A 1 74 ? -9.148 11.933 -13.441 1.00 94.06 74 ALA A CA 1
ATOM 550 C C . ALA A 1 74 ? -8.520 10.957 -12.435 1.00 94.06 74 ALA A C 1
ATOM 552 O O . ALA A 1 74 ? -9.005 10.860 -11.310 1.00 94.06 74 ALA A O 1
ATOM 553 N N . GLU A 1 75 ? -7.396 10.323 -12.784 1.00 92.69 75 GLU A N 1
ATOM 554 C CA . GLU A 1 75 ? -6.617 9.492 -11.858 1.00 92.69 75 GLU A CA 1
ATOM 555 C C . GLU A 1 75 ? -6.100 10.315 -10.669 1.00 92.69 75 GLU A C 1
ATOM 557 O O . GLU A 1 75 ? -6.187 9.869 -9.527 1.00 92.69 75 GLU A O 1
ATOM 562 N N . THR A 1 76 ? -5.640 11.550 -10.909 1.00 92.75 76 THR A N 1
ATOM 563 C CA . THR A 1 76 ? -5.206 12.460 -9.832 1.00 92.75 76 THR A CA 1
ATOM 564 C C . THR A 1 76 ? -6.342 12.752 -8.855 1.00 92.75 76 THR A C 1
ATOM 566 O O . THR A 1 76 ? -6.149 12.732 -7.638 1.00 92.75 76 THR A O 1
ATOM 569 N N . LYS A 1 77 ? -7.541 13.036 -9.377 1.00 94.25 77 LYS A N 1
ATOM 570 C CA . LYS A 1 77 ? -8.723 13.299 -8.557 1.00 94.25 77 LYS A CA 1
ATOM 571 C C . LYS A 1 77 ? -9.101 12.068 -7.729 1.00 94.25 77 LYS A C 1
ATOM 573 O O . LYS A 1 77 ? -9.228 12.195 -6.517 1.00 94.25 77 LYS A O 1
ATOM 578 N N . ALA A 1 78 ? -9.193 10.898 -8.360 1.00 92.31 78 ALA A N 1
ATOM 579 C CA . ALA A 1 78 ? -9.536 9.648 -7.683 1.00 92.31 78 ALA A CA 1
ATOM 580 C C . ALA A 1 78 ? -8.536 9.296 -6.565 1.00 92.31 78 ALA A C 1
ATOM 582 O O . ALA A 1 78 ? -8.938 8.902 -5.474 1.00 92.31 78 ALA A O 1
ATOM 583 N N . GLN A 1 79 ? -7.235 9.503 -6.798 1.00 93.31 79 GLN A N 1
ATOM 584 C CA . GLN A 1 79 ? -6.203 9.322 -5.772 1.00 93.31 79 GLN A CA 1
ATOM 585 C C . GLN A 1 79 ? -6.367 10.260 -4.579 1.00 93.31 79 GLN A C 1
ATOM 587 O O . GLN A 1 79 ? -6.170 9.853 -3.433 1.00 93.31 79 GLN A O 1
ATOM 592 N N . ASN A 1 80 ? -6.702 11.524 -4.838 1.00 93.56 80 ASN A N 1
ATOM 593 C CA . ASN A 1 80 ? -6.918 12.494 -3.772 1.00 93.56 80 ASN A CA 1
ATOM 594 C C . ASN A 1 80 ? -8.148 12.142 -2.935 1.00 93.56 80 ASN A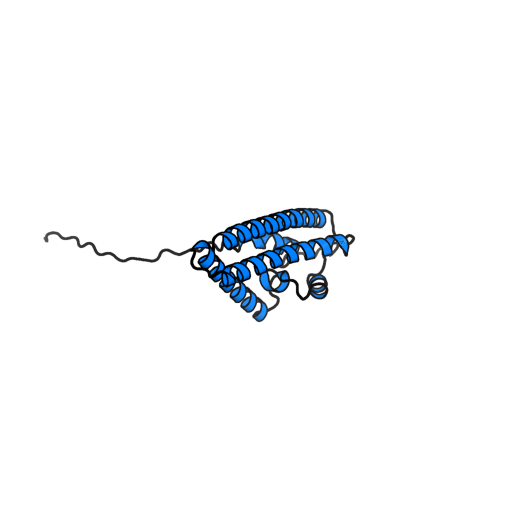 C 1
ATOM 596 O O . ASN A 1 80 ? -8.027 12.128 -1.714 1.00 93.56 80 ASN A O 1
ATOM 600 N N . GLU A 1 81 ? -9.267 11.797 -3.576 1.00 95.62 81 GLU A N 1
ATOM 601 C CA . GLU A 1 81 ? -10.495 11.358 -2.897 1.00 95.62 81 GLU A CA 1
ATOM 602 C C . GLU A 1 81 ? -10.221 10.125 -2.023 1.00 95.62 81 GLU A C 1
ATOM 604 O O . GLU A 1 81 ? -10.476 10.151 -0.821 1.00 95.62 81 GLU A O 1
ATOM 609 N N . LEU A 1 82 ? -9.557 9.102 -2.573 1.00 94.88 82 LEU A N 1
ATOM 610 C CA . LEU A 1 82 ? -9.183 7.900 -1.822 1.00 94.88 82 LEU A CA 1
ATOM 611 C C . LEU A 1 82 ? -8.312 8.215 -0.593 1.00 94.88 82 LEU A C 1
ATOM 613 O O . LEU A 1 82 ? -8.498 7.649 0.485 1.00 94.88 82 LEU A O 1
ATOM 617 N N . ARG A 1 83 ? -7.346 9.128 -0.737 1.00 91.31 83 ARG A N 1
ATOM 618 C CA . ARG A 1 83 ? -6.467 9.538 0.365 1.00 91.31 83 ARG A CA 1
ATOM 619 C C . ARG A 1 83 ? -7.218 10.325 1.438 1.00 91.31 83 ARG A C 1
ATOM 621 O O . ARG A 1 83 ? -6.902 10.176 2.619 1.00 91.31 83 ARG A O 1
ATOM 628 N N . GLU A 1 84 ? -8.170 11.166 1.047 1.00 95.25 84 GLU A N 1
ATOM 629 C CA . GLU A 1 84 ? -9.033 11.897 1.977 1.00 95.25 84 GL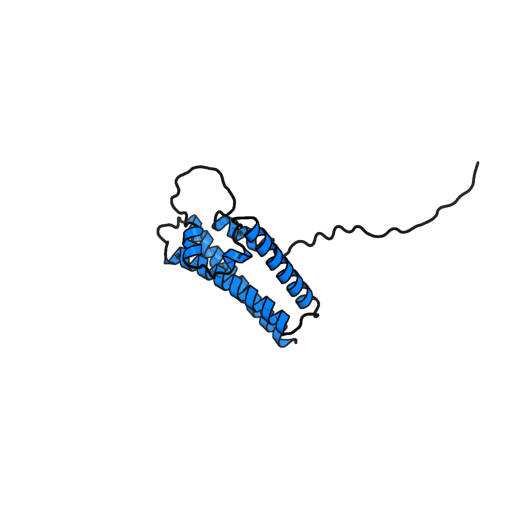U A CA 1
ATOM 630 C C . GLU A 1 84 ? -9.928 10.937 2.767 1.00 95.25 84 GLU A C 1
ATOM 632 O O . GLU A 1 84 ? -9.984 11.037 3.997 1.00 95.25 84 GLU A O 1
ATOM 637 N N . ASP A 1 85 ? -10.521 9.946 2.099 1.00 95.62 85 ASP A N 1
ATOM 638 C CA . ASP A 1 85 ? -11.334 8.905 2.735 1.00 95.62 85 ASP A CA 1
ATOM 639 C C . ASP A 1 85 ? -10.516 8.100 3.754 1.00 95.62 85 ASP A C 1
ATOM 641 O O . ASP A 1 85 ? -10.915 7.935 4.913 1.00 95.62 85 ASP A O 1
ATOM 645 N N . TRP A 1 86 ? -9.309 7.669 3.374 1.00 96.94 86 TRP A N 1
ATOM 646 C CA . TRP A 1 86 ? -8.397 6.976 4.286 1.00 96.94 86 TRP A CA 1
ATOM 647 C C . TRP A 1 86 ? -7.973 7.840 5.471 1.00 96.94 86 TRP A C 1
ATOM 649 O O . TRP A 1 86 ? -7.905 7.338 6.594 1.00 96.94 86 TRP A O 1
ATOM 659 N N . ALA A 1 87 ? -7.709 9.131 5.258 1.00 96.06 87 ALA A N 1
ATOM 660 C CA . ALA A 1 87 ? -7.369 10.052 6.337 1.00 96.06 87 ALA A CA 1
ATOM 661 C C . ALA A 1 87 ? -8.544 10.253 7.309 1.00 96.06 87 ALA A C 1
ATOM 663 O O . ALA A 1 87 ? -8.337 10.313 8.526 1.00 96.06 87 ALA A O 1
ATOM 664 N N . ALA A 1 88 ? -9.775 10.315 6.797 1.00 97.06 88 ALA A N 1
ATOM 665 C CA . ALA A 1 88 ? -10.977 10.419 7.613 1.00 97.06 88 ALA A CA 1
ATOM 666 C C . ALA A 1 88 ? -11.186 9.162 8.472 1.00 97.06 88 ALA A C 1
ATOM 668 O O . ALA A 1 88 ? -11.388 9.278 9.686 1.00 97.06 88 ALA A O 1
ATOM 669 N N . LEU A 1 89 ? -11.084 7.970 7.875 1.00 97.38 89 LEU A N 1
ATOM 670 C CA . LEU A 1 89 ? -11.167 6.696 8.597 1.00 97.38 89 LEU A CA 1
ATOM 671 C C . LEU A 1 89 ? -10.065 6.581 9.653 1.00 97.38 89 LEU A C 1
ATOM 673 O O . LEU A 1 89 ? -10.364 6.328 10.821 1.00 97.38 89 LEU A O 1
ATOM 677 N N . TYR A 1 90 ? -8.816 6.871 9.283 1.00 96.62 90 TYR A N 1
ATOM 678 C CA . TYR A 1 90 ? -7.686 6.905 10.211 1.00 96.62 90 TYR A CA 1
ATOM 679 C C . TYR A 1 90 ? -7.985 7.817 11.411 1.00 96.62 90 TYR A C 1
ATOM 681 O O . TYR A 1 90 ? -7.910 7.393 12.564 1.00 96.62 90 TYR A O 1
ATOM 689 N N . GLY A 1 91 ? -8.424 9.055 11.167 1.00 97.06 91 GLY A N 1
ATOM 690 C CA . GLY A 1 91 ? -8.774 9.991 12.235 1.00 97.06 91 GLY A CA 1
ATOM 691 C C . GLY A 1 91 ? -9.863 9.460 13.175 1.00 97.06 91 GLY A C 1
ATOM 692 O O . GLY A 1 91 ? -9.761 9.615 14.397 1.00 97.06 91 GLY A O 1
ATOM 693 N N . LYS A 1 92 ? -10.894 8.791 12.644 1.00 97.75 92 LYS A N 1
ATOM 694 C CA . LYS A 1 92 ? -11.948 8.163 13.458 1.00 97.75 92 LYS A CA 1
ATOM 695 C C . LYS A 1 92 ? -11.414 7.000 14.295 1.00 97.75 92 LYS A C 1
ATOM 697 O O . LYS A 1 92 ? -11.764 6.907 15.472 1.00 97.75 92 LYS A O 1
ATOM 702 N N . ILE A 1 93 ? -10.566 6.145 13.724 1.00 97.44 93 ILE A N 1
ATOM 703 C CA . ILE A 1 93 ? -10.004 4.964 14.397 1.00 97.44 93 ILE A CA 1
ATOM 704 C C . ILE A 1 93 ? -9.174 5.389 15.609 1.00 97.44 93 ILE A C 1
ATOM 706 O O . ILE A 1 93 ? -9.467 4.978 16.733 1.00 97.44 93 ILE A O 1
ATOM 710 N N . TYR A 1 94 ? -8.205 6.288 15.420 1.00 94.81 94 TYR A N 1
ATOM 711 C CA . TYR A 1 94 ? -7.306 6.701 16.506 1.00 94.81 94 TYR A CA 1
ATOM 712 C C . TYR A 1 94 ? -7.932 7.703 17.485 1.00 94.81 94 TYR A C 1
ATOM 714 O O . TYR A 1 94 ? -7.391 7.912 18.568 1.00 94.81 94 TYR A O 1
ATOM 722 N N . SER A 1 95 ? -9.091 8.285 17.159 1.00 96.62 95 SER A N 1
ATOM 723 C CA . SER A 1 95 ? -9.904 9.039 18.126 1.00 96.62 95 SER A CA 1
ATOM 724 C C . SER A 1 95 ? -10.945 8.182 18.860 1.00 96.62 95 SER A C 1
ATOM 726 O O . SER A 1 95 ? -11.711 8.719 19.660 1.00 96.62 95 SER A O 1
ATOM 728 N N . GLY A 1 96 ? -10.999 6.869 18.598 1.00 95.94 96 GLY A N 1
ATOM 729 C CA . GLY A 1 96 ? -11.956 5.942 19.214 1.00 95.94 96 GLY A CA 1
ATOM 730 C C . GLY A 1 96 ? -13.401 6.095 18.720 1.00 95.94 96 GLY A C 1
ATOM 731 O O . GLY A 1 96 ? -14.319 5.519 19.306 1.00 95.94 96 GLY A O 1
ATOM 732 N N . LYS A 1 97 ? -13.621 6.868 17.651 1.00 97.31 97 LYS A N 1
ATOM 733 C CA . LYS A 1 97 ? -14.948 7.199 17.108 1.00 97.31 97 LYS A CA 1
ATOM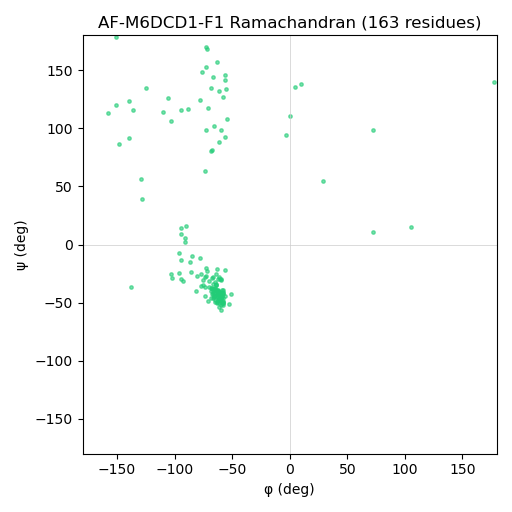 734 C C . LYS A 1 97 ? -15.402 6.281 15.975 1.00 97.31 97 LYS A C 1
ATOM 736 O O . LYS A 1 97 ? -16.576 6.323 15.628 1.00 97.31 97 LYS A O 1
ATOM 741 N N . ALA A 1 98 ? -14.503 5.477 15.408 1.00 97.31 98 ALA A N 1
ATOM 742 C CA . ALA A 1 98 ? -14.844 4.560 14.325 1.00 97.31 98 ALA A CA 1
ATOM 743 C C . ALA A 1 98 ? -15.801 3.448 14.787 1.00 97.31 98 ALA A C 1
ATOM 745 O O . ALA A 1 98 ? -15.713 2.945 15.910 1.00 97.31 98 ALA A O 1
ATOM 746 N N . THR A 1 99 ? -16.713 3.052 13.911 1.00 97.31 99 THR A N 1
ATOM 747 C CA . THR A 1 99 ? -17.499 1.816 14.001 1.00 97.31 99 THR A CA 1
ATOM 748 C C . THR A 1 99 ? -16.622 0.594 13.714 1.00 97.31 99 THR A C 1
ATOM 750 O O . THR A 1 99 ? -15.476 0.720 13.276 1.00 97.31 99 THR A O 1
ATOM 753 N N . ARG A 1 100 ? -17.140 -0.609 13.992 1.00 97.19 100 ARG A N 1
ATOM 754 C CA . ARG A 1 100 ? -16.424 -1.857 13.692 1.00 97.19 100 ARG A CA 1
ATOM 755 C C . ARG A 1 100 ? -16.239 -2.015 12.183 1.00 97.19 100 ARG A C 1
ATOM 757 O O . ARG A 1 100 ? -15.165 -2.406 11.742 1.00 97.19 100 ARG A O 1
ATOM 764 N N . GLU A 1 101 ? -17.253 -1.652 11.412 1.00 97.81 101 GLU A N 1
ATOM 765 C CA . GLU A 1 101 ? -17.269 -1.697 9.954 1.00 97.81 101 GLU A CA 1
ATOM 766 C C . GLU A 1 101 ? -16.214 -0.752 9.363 1.00 97.81 101 GLU A C 1
ATOM 768 O O . GLU A 1 101 ? -15.423 -1.180 8.530 1.00 97.81 101 GLU A O 1
ATOM 773 N N . GLU A 1 102 ? -16.113 0.483 9.868 1.00 97.94 102 GLU A N 1
ATOM 774 C CA . GLU A 1 102 ? -15.091 1.457 9.442 1.00 97.94 102 GLU A CA 1
ATOM 775 C C . GLU A 1 102 ? -13.656 0.995 9.767 1.00 97.94 102 GLU A C 1
ATOM 777 O O . GLU A 1 102 ? -12.727 1.254 9.001 1.00 97.94 102 GLU A O 1
ATOM 782 N N . ILE A 1 103 ? -13.454 0.295 10.892 1.00 98.12 103 ILE A N 1
ATOM 783 C CA . ILE A 1 103 ? -12.157 -0.317 11.232 1.00 98.12 103 ILE A CA 1
ATOM 784 C C . ILE A 1 103 ? -11.817 -1.414 10.218 1.00 98.12 103 ILE A C 1
ATOM 786 O O . ILE A 1 103 ? -10.710 -1.427 9.679 1.00 98.12 103 ILE A O 1
ATOM 790 N N . VAL A 1 104 ? -12.761 -2.322 9.950 1.00 98.19 104 VAL A N 1
ATOM 791 C CA . VAL A 1 104 ? -12.578 -3.415 8.983 1.00 98.19 104 VAL A CA 1
ATOM 792 C C . VAL A 1 104 ? -12.282 -2.862 7.591 1.00 98.19 104 VAL A C 1
ATOM 794 O O . VAL A 1 104 ? -11.342 -3.328 6.950 1.00 98.19 104 VAL A O 1
ATOM 797 N N . GLU A 1 105 ? -13.032 -1.859 7.140 1.00 97.75 105 GLU A N 1
ATOM 798 C CA . GLU A 1 105 ? -12.860 -1.212 5.837 1.00 97.75 105 GLU A CA 1
ATOM 799 C C . GLU A 1 105 ? -11.451 -0.634 5.670 1.00 97.75 105 GLU A C 1
ATOM 801 O O . GLU A 1 105 ? -10.746 -0.961 4.707 1.00 97.75 105 GLU A O 1
ATOM 806 N N . TYR A 1 106 ? -11.011 0.177 6.636 1.00 97.94 106 TYR A N 1
ATOM 807 C CA . TYR A 1 106 ? -9.691 0.795 6.600 1.00 97.94 106 TYR A CA 1
ATOM 808 C C . TYR A 1 106 ? -8.587 -0.263 6.559 1.00 97.94 106 TYR A C 1
ATOM 810 O O . TYR A 1 106 ? -7.770 -0.281 5.635 1.00 97.94 106 TYR A O 1
ATOM 818 N N . PHE A 1 107 ? -8.571 -1.173 7.535 1.00 98.19 107 PHE A N 1
ATOM 819 C CA . PHE A 1 107 ? -7.472 -2.123 7.673 1.00 98.19 107 PHE A CA 1
ATOM 820 C C . PHE A 1 107 ? -7.448 -3.166 6.556 1.00 98.19 107 PHE A C 1
ATOM 822 O O . PHE A 1 107 ? -6.363 -3.491 6.081 1.00 98.19 107 PHE A O 1
ATOM 829 N N . THR A 1 108 ? -8.601 -3.634 6.065 1.00 98.19 108 THR A N 1
ATOM 830 C CA . THR A 1 108 ? -8.652 -4.550 4.909 1.00 98.19 108 THR A CA 1
ATOM 831 C C . THR A 1 108 ? -8.037 -3.895 3.674 1.00 98.19 108 THR A C 1
ATOM 833 O O . THR A 1 108 ? -7.238 -4.516 2.973 1.00 98.19 108 THR A O 1
ATOM 836 N N . THR A 1 109 ? -8.339 -2.616 3.444 1.00 96.88 109 THR A N 1
ATOM 837 C CA . THR A 1 109 ? -7.788 -1.866 2.310 1.00 96.88 109 THR A CA 1
ATOM 838 C C . THR A 1 109 ? -6.279 -1.648 2.450 1.00 96.88 109 THR A C 1
ATOM 840 O O . THR A 1 109 ? -5.536 -1.842 1.488 1.00 96.88 109 THR A O 1
ATOM 843 N N . GLN A 1 110 ? -5.792 -1.302 3.647 1.00 97.75 110 GLN A N 1
ATOM 844 C CA . GLN A 1 110 ? -4.352 -1.134 3.889 1.00 97.75 110 GLN A CA 1
ATOM 845 C C . GLN A 1 110 ? -3.576 -2.461 3.795 1.00 97.75 110 GLN A C 1
ATOM 847 O O . GLN A 1 110 ? -2.467 -2.492 3.261 1.00 97.75 110 GLN A O 1
ATOM 852 N N . ILE A 1 111 ? -4.164 -3.568 4.265 1.00 98.44 111 ILE A N 1
ATOM 853 C CA . ILE A 1 111 ? -3.610 -4.919 4.098 1.00 98.44 111 ILE A CA 1
ATOM 854 C C . ILE A 1 111 ? -3.471 -5.242 2.609 1.00 98.44 111 ILE A C 1
ATOM 856 O O . ILE A 1 111 ? -2.367 -5.567 2.167 1.00 98.44 111 ILE A O 1
ATOM 860 N N . LYS A 1 112 ? -4.552 -5.076 1.832 1.00 98.00 112 LYS A N 1
ATOM 861 C CA . LYS A 1 112 ? -4.546 -5.336 0.387 1.00 98.00 112 LYS A CA 1
ATOM 862 C C . LYS A 1 112 ? -3.500 -4.493 -0.333 1.00 98.00 112 LYS A C 1
ATOM 864 O O . LYS A 1 112 ? -2.767 -5.028 -1.153 1.00 98.00 112 LYS A O 1
ATOM 869 N N . LEU A 1 113 ? -3.371 -3.208 0.009 1.00 97.38 113 LEU A N 1
ATOM 870 C CA . LEU A 1 113 ? -2.371 -2.321 -0.591 1.00 97.38 113 LEU A CA 1
ATOM 871 C C . LEU A 1 113 ? -0.942 -2.858 -0.430 1.00 97.38 113 LEU A C 1
ATOM 873 O O . LEU A 1 113 ? -0.160 -2.828 -1.379 1.00 97.38 113 LEU A O 1
ATOM 877 N N . HIS A 1 114 ? -0.582 -3.343 0.759 1.00 97.50 114 HIS A N 1
ATOM 878 C CA . HIS A 1 114 ? 0.759 -3.877 1.000 1.00 97.50 114 HIS A CA 1
ATOM 879 C C . HIS A 1 114 ? 0.975 -5.259 0.379 1.00 97.50 114 HIS A C 1
ATOM 881 O O . HIS A 1 114 ? 2.076 -5.537 -0.099 1.00 97.50 114 HIS A O 1
ATOM 887 N N . GLU A 1 115 ? -0.055 -6.106 0.344 1.00 98.38 115 GLU A N 1
ATOM 888 C CA . GLU A 1 115 ? -0.021 -7.381 -0.388 1.00 98.38 115 GLU A CA 1
ATOM 889 C C . GLU A 1 115 ? 0.206 -7.148 -1.888 1.00 98.38 115 GLU A C 1
ATOM 891 O O . GLU A 1 115 ? 1.063 -7.785 -2.497 1.00 98.38 115 GLU A O 1
ATOM 896 N N . ASP A 1 116 ? -0.461 -6.146 -2.445 1.00 98.19 116 ASP A N 1
ATOM 897 C CA . ASP A 1 116 ? -0.362 -5.739 -3.842 1.00 98.19 116 ASP A CA 1
ATOM 898 C C . ASP A 1 116 ? 1.000 -5.147 -4.212 1.00 98.19 116 ASP A C 1
ATOM 900 O O . ASP A 1 116 ? 1.549 -5.429 -5.280 1.00 98.19 116 ASP A O 1
ATOM 904 N N . GLN A 1 117 ? 1.597 -4.363 -3.315 1.00 96.38 117 GLN A N 1
ATOM 905 C CA . GLN A 1 117 ? 2.961 -3.862 -3.493 1.00 96.38 117 GLN A CA 1
ATOM 906 C C . GLN A 1 117 ? 3.992 -5.002 -3.473 1.00 96.38 117 GLN A C 1
ATOM 908 O O . GLN A 1 117 ? 4.940 -4.988 -4.261 1.00 96.38 117 GLN A O 1
ATOM 913 N N . LEU A 1 118 ? 3.802 -6.007 -2.611 1.00 97.50 118 LEU A N 1
ATOM 914 C CA . LEU A 1 118 ? 4.641 -7.209 -2.586 1.00 97.50 118 LEU A CA 1
ATOM 915 C C . LEU A 1 118 ? 4.477 -8.054 -3.849 1.00 97.50 118 LEU A C 1
ATOM 917 O O . LEU A 1 118 ? 5.471 -8.560 -4.371 1.00 97.50 118 LEU A O 1
ATOM 921 N N . GLU A 1 119 ? 3.247 -8.197 -4.340 1.00 96.88 119 GLU A N 1
ATOM 922 C CA . GLU A 1 119 ? 2.952 -8.912 -5.579 1.00 96.88 119 GLU A CA 1
ATOM 923 C C . GLU A 1 119 ? 3.702 -8.291 -6.761 1.00 96.88 119 GLU A C 1
ATOM 925 O O . GLU A 1 119 ? 4.396 -9.008 -7.480 1.00 96.88 119 GLU A O 1
ATOM 930 N N . LEU A 1 120 ? 3.650 -6.964 -6.922 1.00 95.81 120 LEU A N 1
ATOM 931 C CA . LEU A 1 120 ? 4.371 -6.270 -7.994 1.00 95.81 120 LEU A CA 1
ATOM 932 C C . LEU A 1 120 ? 5.878 -6.525 -7.943 1.00 95.81 120 LEU A C 1
ATOM 934 O O . LEU A 1 120 ? 6.489 -6.825 -8.966 1.00 95.81 120 LEU A O 1
ATOM 938 N N . LEU A 1 121 ? 6.482 -6.435 -6.757 1.00 95.56 121 LEU A N 1
ATOM 939 C CA . LEU A 1 121 ? 7.912 -6.692 -6.582 1.00 95.56 121 LEU A CA 1
ATOM 940 C C . LEU A 1 121 ? 8.283 -8.138 -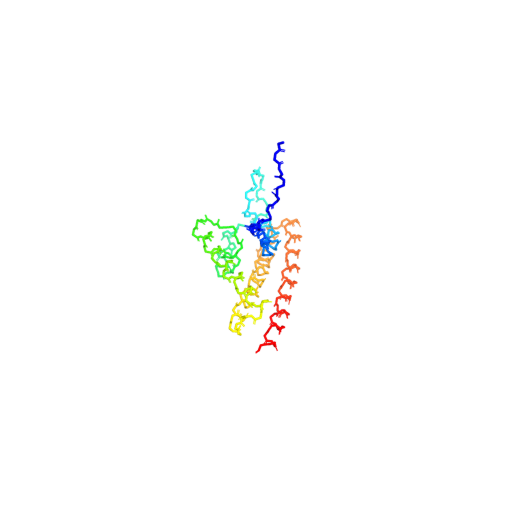6.920 1.00 95.56 121 LEU A C 1
ATOM 942 O O . LEU A 1 121 ? 9.302 -8.380 -7.562 1.00 95.56 121 LEU A O 1
ATOM 946 N N . LYS A 1 122 ? 7.438 -9.092 -6.522 1.00 95.69 122 LYS A N 1
ATOM 947 C CA . LYS A 1 122 ? 7.613 -10.503 -6.863 1.00 95.69 122 LYS A CA 1
ATOM 948 C C . LYS A 1 122 ? 7.488 -10.737 -8.369 1.00 95.69 122 LYS A C 1
ATOM 950 O O . LYS A 1 122 ? 8.286 -11.469 -8.932 1.00 95.69 122 LYS A O 1
ATOM 955 N N . ILE A 1 123 ? 6.530 -10.093 -9.030 1.00 95.12 123 ILE A N 1
ATOM 956 C CA . ILE A 1 123 ? 6.357 -10.180 -10.484 1.00 95.12 123 ILE A CA 1
ATOM 957 C C . ILE A 1 123 ? 7.603 -9.685 -11.215 1.00 95.12 123 ILE A C 1
ATOM 959 O O . ILE A 1 123 ? 8.073 -10.356 -12.130 1.00 95.12 123 ILE A O 1
ATOM 963 N N . MET A 1 124 ? 8.148 -8.538 -10.805 1.00 93.94 124 MET A N 1
ATOM 964 C CA . MET A 1 124 ? 9.373 -8.000 -11.399 1.00 93.94 124 MET A CA 1
ATOM 965 C C . MET A 1 124 ? 10.545 -8.979 -11.260 1.00 93.94 124 MET A C 1
ATOM 967 O O . MET A 1 124 ? 11.263 -9.208 -12.227 1.00 93.94 124 MET A O 1
ATOM 971 N N . GLU A 1 125 ? 10.716 -9.573 -10.078 1.00 93.75 125 GLU A N 1
ATOM 972 C CA . GLU A 1 125 ? 11.789 -10.532 -9.791 1.00 93.75 125 GLU A CA 1
ATOM 973 C C . GLU A 1 125 ? 11.623 -11.863 -10.538 1.00 93.75 125 GLU A C 1
ATOM 975 O O . GLU A 1 125 ? 12.580 -12.354 -11.132 1.00 93.75 125 GLU A O 1
ATOM 980 N N . ASP A 1 126 ? 10.414 -12.430 -10.533 1.00 95.25 126 ASP A N 1
ATOM 981 C CA . ASP A 1 126 ? 10.146 -13.777 -11.043 1.00 95.25 126 ASP A CA 1
ATOM 982 C C . ASP A 1 126 ? 9.982 -13.803 -12.571 1.00 95.25 126 ASP A C 1
ATOM 984 O O . ASP A 1 126 ? 10.421 -14.751 -13.224 1.00 95.25 126 ASP A O 1
ATOM 988 N N . ARG A 1 127 ? 9.313 -12.794 -13.152 1.00 94.81 127 ARG A N 1
ATOM 989 C CA . ARG A 1 127 ? 8.959 -12.779 -14.585 1.00 94.81 127 ARG A CA 1
ATOM 990 C C . ARG A 1 127 ? 9.939 -12.016 -15.458 1.00 94.81 127 ARG A C 1
ATOM 992 O O . ARG A 1 127 ? 10.000 -12.296 -16.651 1.00 94.81 127 ARG A O 1
ATOM 999 N N . TYR A 1 128 ? 10.673 -11.071 -14.878 1.00 93.00 128 TYR A N 1
ATOM 1000 C CA . TYR A 1 128 ? 11.564 -10.179 -15.615 1.00 93.00 128 TYR A CA 1
ATOM 1001 C C . TYR A 1 128 ? 12.999 -10.128 -15.055 1.00 93.00 128 TYR A C 1
ATOM 1003 O O . TYR A 1 128 ? 13.595 -9.047 -15.043 1.00 93.00 128 TYR A O 1
ATOM 1011 N N . PRO A 1 129 ? 13.603 -11.247 -14.595 1.00 92.69 129 PRO A N 1
ATOM 1012 C CA . PRO A 1 129 ? 14.925 -11.234 -13.958 1.00 92.69 129 PRO A CA 1
ATOM 1013 C C . PRO A 1 129 ? 16.052 -10.738 -14.879 1.00 92.69 129 PRO A C 1
ATOM 1015 O O . PRO A 1 129 ? 17.050 -10.185 -14.401 1.00 92.69 129 PRO A O 1
ATOM 1018 N N . GLU A 1 130 ? 15.903 -10.927 -16.192 1.00 91.19 130 GLU A N 1
ATOM 1019 C CA . GLU A 1 130 ? 16.813 -10.454 -17.238 1.00 91.19 130 GLU A CA 1
ATOM 1020 C C . GLU A 1 130 ? 16.735 -8.939 -17.456 1.00 91.19 130 GLU A C 1
ATOM 1022 O O . GLU A 1 130 ? 17.677 -8.342 -17.969 1.00 91.19 130 GLU A O 1
ATOM 1027 N N . ARG A 1 131 ? 15.633 -8.308 -17.031 1.00 88.94 131 ARG A N 1
ATOM 1028 C CA . ARG A 1 131 ? 15.430 -6.852 -17.070 1.00 88.94 131 ARG A CA 1
ATOM 1029 C C . ARG A 1 131 ? 15.811 -6.176 -15.762 1.00 88.94 131 ARG A C 1
ATOM 1031 O O . ARG A 1 131 ? 15.505 -5.005 -15.581 1.00 88.94 131 ARG A O 1
ATOM 1038 N N . LEU A 1 132 ? 16.441 -6.885 -14.832 1.00 88.50 132 LEU A N 1
ATOM 1039 C CA . LEU A 1 132 ? 16.880 -6.315 -13.566 1.00 88.50 132 LEU A CA 1
ATOM 1040 C C . LEU A 1 132 ? 18.401 -6.233 -13.542 1.00 88.50 132 LEU A C 1
ATOM 1042 O O . LEU A 1 132 ? 19.085 -7.257 -13.498 1.00 88.50 132 LEU A O 1
ATOM 1046 N N . ASN A 1 133 ? 18.925 -5.009 -13.518 1.00 88.44 133 ASN A N 1
ATOM 1047 C CA . ASN A 1 133 ? 20.317 -4.786 -13.144 1.00 88.44 133 ASN A CA 1
ATOM 1048 C C . ASN A 1 133 ? 20.498 -4.989 -11.624 1.00 88.44 133 ASN A C 1
ATOM 1050 O O . ASN A 1 133 ? 19.527 -5.122 -10.869 1.00 88.44 133 ASN A O 1
ATOM 1054 N N . ASP A 1 134 ? 21.746 -5.027 -11.158 1.00 90.00 134 ASP A N 1
ATOM 1055 C CA . ASP A 1 134 ? 22.041 -5.314 -9.751 1.00 90.00 134 ASP A CA 1
ATOM 1056 C C . ASP A 1 134 ? 21.457 -4.275 -8.788 1.00 90.00 134 ASP A C 1
ATOM 1058 O O . ASP A 1 134 ? 21.115 -4.613 -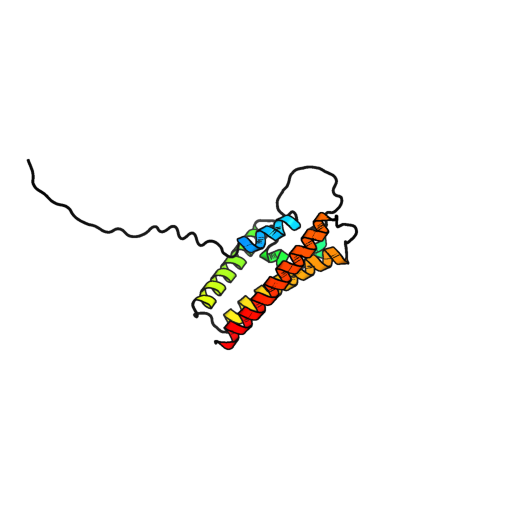7.653 1.00 90.00 134 ASP A O 1
ATOM 1062 N N . ASP A 1 135 ? 21.313 -3.025 -9.221 1.00 88.06 135 ASP A N 1
ATOM 1063 C CA . ASP A 1 135 ? 20.725 -1.958 -8.414 1.00 88.06 135 ASP A CA 1
ATOM 1064 C C . ASP A 1 135 ? 19.220 -2.187 -8.250 1.00 88.06 135 ASP A C 1
ATOM 1066 O O . ASP A 1 135 ? 18.727 -2.225 -7.119 1.00 88.06 135 ASP A O 1
ATOM 1070 N N . SER A 1 136 ? 18.510 -2.465 -9.347 1.00 87.81 136 SER A N 1
ATOM 1071 C CA . SER A 1 136 ? 17.087 -2.811 -9.334 1.00 87.81 136 SER A CA 1
ATOM 1072 C C . SER A 1 136 ? 16.815 -4.058 -8.489 1.00 87.81 136 SER A C 1
ATOM 1074 O O . SER A 1 136 ? 15.858 -4.071 -7.715 1.00 87.81 136 SER A O 1
ATOM 1076 N N . ARG A 1 137 ? 17.681 -5.083 -8.538 1.00 91.44 137 ARG A N 1
ATOM 1077 C CA . ARG A 1 137 ? 17.563 -6.271 -7.667 1.00 91.44 137 ARG A CA 1
ATOM 1078 C C . ARG A 1 137 ? 17.674 -5.914 -6.185 1.00 91.44 137 ARG A C 1
ATOM 1080 O O . ARG A 1 137 ? 16.853 -6.362 -5.385 1.00 91.44 137 ARG A O 1
ATOM 1087 N N . ARG A 1 138 ? 18.654 -5.084 -5.803 1.00 90.94 138 ARG A N 1
ATOM 1088 C CA . ARG A 1 138 ? 18.805 -4.629 -4.407 1.00 90.94 138 ARG A CA 1
ATOM 1089 C C . ARG A 1 138 ? 17.607 -3.796 -3.952 1.00 90.94 138 ARG A C 1
ATOM 1091 O O . ARG A 1 138 ? 17.151 -3.963 -2.822 1.00 90.94 138 ARG A O 1
ATOM 1098 N N . MET A 1 139 ? 17.072 -2.942 -4.823 1.00 89.88 139 MET A N 1
ATOM 1099 C CA . MET A 1 139 ? 15.869 -2.159 -4.531 1.00 89.88 139 MET A CA 1
ATOM 1100 C C . MET A 1 139 ? 14.629 -3.040 -4.364 1.00 89.88 139 MET A C 1
ATOM 1102 O O . MET A 1 139 ? 13.859 -2.818 -3.433 1.00 89.88 139 MET A O 1
ATOM 1106 N N . ILE A 1 140 ? 14.451 -4.061 -5.208 1.00 92.56 140 ILE A N 1
ATOM 1107 C CA . ILE A 1 140 ? 13.356 -5.029 -5.074 1.00 92.56 140 ILE A CA 1
ATOM 1108 C C . ILE A 1 140 ? 13.462 -5.777 -3.745 1.00 92.56 140 ILE A C 1
ATOM 1110 O O . ILE A 1 140 ? 12.471 -5.859 -3.020 1.00 92.56 140 ILE A O 1
ATOM 1114 N N . LEU A 1 141 ? 14.655 -6.257 -3.379 1.00 94.81 141 LEU A N 1
ATOM 1115 C CA . LEU A 1 141 ? 14.884 -6.931 -2.099 1.00 94.81 141 LEU A CA 1
ATOM 1116 C C . LEU A 1 141 ? 14.507 -6.028 -0.913 1.00 94.81 141 LEU A C 1
ATOM 1118 O O . LEU A 1 141 ? 13.724 -6.432 -0.052 1.00 94.81 141 LEU A O 1
ATOM 1122 N N . ALA A 1 142 ? 15.008 -4.788 -0.901 1.00 94.50 142 ALA A N 1
ATOM 1123 C CA . ALA A 1 142 ? 14.700 -3.810 0.142 1.00 94.50 142 ALA A CA 1
ATOM 1124 C C . ALA A 1 142 ? 13.203 -3.457 0.182 1.00 94.50 142 ALA A C 1
ATOM 1126 O O . ALA A 1 142 ? 12.611 -3.340 1.256 1.00 94.50 142 ALA A O 1
ATOM 1127 N N . GLY A 1 143 ? 12.565 -3.329 -0.985 1.00 92.44 143 GLY A N 1
ATOM 1128 C CA . GLY A 1 143 ? 11.127 -3.117 -1.106 1.00 92.44 143 GLY A CA 1
ATOM 1129 C C . GLY A 1 143 ? 10.328 -4.275 -0.511 1.00 92.44 143 GLY A C 1
ATOM 1130 O O . GLY A 1 143 ? 9.404 -4.042 0.269 1.00 92.44 143 GLY A O 1
ATOM 1131 N N . LYS A 1 144 ? 10.705 -5.525 -0.809 1.00 96.62 144 LYS A N 1
ATOM 1132 C CA . LYS A 1 144 ? 10.039 -6.720 -0.273 1.00 96.62 144 LYS A CA 1
ATOM 1133 C C . LYS A 1 144 ? 10.154 -6.774 1.245 1.00 96.62 144 LYS A C 1
ATOM 1135 O O . LYS A 1 144 ? 9.155 -7.022 1.915 1.00 96.62 144 LYS A O 1
ATOM 1140 N N . GLU A 1 145 ? 11.330 -6.485 1.797 1.00 96.56 145 GLU A N 1
ATOM 1141 C CA . GLU A 1 145 ? 11.521 -6.408 3.249 1.00 96.56 145 GLU A CA 1
ATOM 1142 C C . GLU A 1 145 ? 10.643 -5.314 3.879 1.00 96.56 145 GLU A C 1
ATOM 1144 O O . GLU A 1 145 ? 9.918 -5.566 4.848 1.00 96.56 145 GLU A O 1
ATOM 1149 N N . LEU A 1 146 ? 10.646 -4.111 3.295 1.00 96.44 146 LEU A N 1
ATOM 1150 C CA . LEU A 1 146 ? 9.848 -2.984 3.771 1.00 96.44 146 LEU A CA 1
ATOM 1151 C C . LEU A 1 146 ? 8.352 -3.311 3.786 1.00 96.44 146 LEU A C 1
ATOM 1153 O O . LEU A 1 146 ? 7.685 -3.086 4.800 1.00 96.44 146 LEU A O 1
ATOM 1157 N N . TYR A 1 147 ? 7.809 -3.824 2.682 1.00 95.38 147 TYR A N 1
ATOM 1158 C CA . TYR A 1 147 ? 6.377 -4.096 2.582 1.00 95.38 147 TYR A CA 1
ATOM 1159 C C . TYR A 1 147 ? 5.948 -5.331 3.359 1.00 95.38 147 TYR A C 1
ATOM 1161 O O . TYR A 1 147 ? 4.856 -5.319 3.915 1.00 95.38 147 TYR A O 1
ATOM 1169 N N . ALA A 1 148 ? 6.808 -6.341 3.514 1.00 97.94 148 ALA A N 1
ATOM 1170 C CA . ALA A 1 148 ? 6.540 -7.447 4.429 1.00 97.94 148 ALA A CA 1
ATOM 1171 C C . ALA A 1 148 ? 6.420 -6.945 5.876 1.00 97.94 148 ALA A C 1
ATOM 1173 O O . ALA A 1 148 ? 5.497 -7.327 6.599 1.00 97.94 148 ALA A O 1
ATOM 1174 N N . LYS A 1 149 ? 7.302 -6.024 6.288 1.00 98.06 149 LYS A N 1
ATOM 1175 C CA . LYS A 1 149 ? 7.230 -5.393 7.609 1.00 98.06 149 LYS A CA 1
ATOM 1176 C C . LYS A 1 149 ? 5.976 -4.532 7.770 1.00 98.06 149 LYS A C 1
ATOM 1178 O O . LYS A 1 149 ? 5.300 -4.643 8.789 1.00 98.06 149 LYS A O 1
ATOM 1183 N N . LYS A 1 150 ? 5.639 -3.701 6.777 1.00 96.81 150 LYS A N 1
ATOM 1184 C CA . LYS A 1 150 ? 4.407 -2.892 6.793 1.00 96.81 150 LYS A CA 1
ATOM 1185 C C . LYS A 1 150 ? 3.154 -3.768 6.850 1.00 96.81 150 LYS A C 1
ATOM 1187 O O . LYS A 1 150 ? 2.283 -3.506 7.672 1.00 96.81 150 LYS A O 1
ATOM 1192 N N . LEU A 1 151 ? 3.105 -4.838 6.054 1.00 98.31 151 LEU A N 1
ATOM 1193 C CA . LEU A 1 151 ? 2.014 -5.812 6.049 1.00 98.31 151 LEU A CA 1
ATOM 1194 C C . LEU A 1 151 ? 1.845 -6.480 7.417 1.00 98.31 151 LEU A C 1
ATOM 1196 O O . LEU A 1 151 ? 0.728 -6.618 7.909 1.00 98.31 151 LEU A O 1
ATOM 1200 N N . LYS A 1 152 ? 2.951 -6.878 8.052 1.00 98.44 152 LYS A N 1
ATOM 1201 C CA . LYS A 1 152 ? 2.905 -7.426 9.407 1.00 98.44 152 LYS A CA 1
ATOM 1202 C C . LYS A 1 152 ? 2.349 -6.399 10.396 1.00 98.44 152 LYS A C 1
ATOM 1204 O O . LYS A 1 152 ? 1.418 -6.711 11.128 1.00 98.44 152 LYS A O 1
ATOM 1209 N N . ASN A 1 153 ? 2.888 -5.181 10.390 1.00 97.69 153 ASN A N 1
ATOM 1210 C CA . ASN A 1 153 ? 2.470 -4.130 11.316 1.00 97.69 153 ASN A CA 1
ATOM 1211 C C . ASN A 1 153 ? 0.980 -3.798 11.172 1.00 97.69 153 ASN A C 1
ATOM 1213 O O . ASN A 1 153 ? 0.281 -3.718 12.174 1.00 97.69 153 ASN A O 1
ATOM 1217 N N . VAL A 1 154 ? 0.476 -3.652 9.943 1.00 97.62 154 VAL A N 1
ATOM 1218 C CA . VAL A 1 154 ? -0.939 -3.321 9.724 1.00 97.62 154 VAL A CA 1
ATOM 1219 C C . VAL A 1 154 ? -1.871 -4.452 10.167 1.00 97.62 154 VAL A C 1
ATOM 1221 O O . VAL A 1 154 ? -2.940 -4.177 10.704 1.00 97.62 154 VAL A O 1
ATOM 1224 N N . LYS A 1 155 ? -1.456 -5.720 10.017 1.00 98.44 155 LYS A N 1
ATOM 1225 C CA . LYS A 1 155 ? -2.196 -6.878 10.544 1.00 98.44 155 LYS A CA 1
ATOM 1226 C C . LYS A 1 155 ? -2.215 -6.872 12.074 1.00 98.44 155 LYS A C 1
ATOM 1228 O O . LYS A 1 155 ? -3.279 -7.038 12.661 1.00 98.44 155 LYS A O 1
ATOM 1233 N N . ASP A 1 156 ? -1.078 -6.601 12.712 1.00 98.19 156 ASP A N 1
ATOM 1234 C CA . ASP A 1 156 ? -0.992 -6.494 14.173 1.00 98.19 156 ASP A CA 1
ATOM 1235 C C . ASP A 1 156 ? -1.866 -5.337 14.713 1.00 98.19 156 ASP A C 1
ATOM 1237 O O . ASP A 1 156 ? -2.542 -5.476 15.736 1.00 98.19 156 ASP A O 1
ATOM 1241 N N . GLU A 1 157 ? -1.889 -4.191 14.025 1.00 97.12 157 GLU A N 1
ATOM 1242 C CA . GLU A 1 157 ? -2.733 -3.048 14.392 1.00 97.12 157 GLU A CA 1
ATOM 1243 C C . GLU A 1 157 ? -4.225 -3.329 14.192 1.00 97.12 157 GLU A C 1
ATOM 1245 O O . GLU A 1 157 ? -5.033 -2.982 15.057 1.00 97.12 157 GLU A O 1
ATOM 1250 N N . TYR A 1 158 ? -4.591 -4.006 13.104 1.00 97.88 158 TYR A N 1
ATOM 1251 C CA . TYR A 1 158 ? -5.964 -4.432 12.868 1.00 97.88 158 TYR A CA 1
ATOM 1252 C C . TYR A 1 158 ? -6.477 -5.323 14.005 1.00 97.88 158 TYR A C 1
ATOM 1254 O O . TYR A 1 158 ? -7.514 -5.021 14.599 1.00 97.88 158 TYR A O 1
ATOM 1262 N N . GLU A 1 159 ? -5.712 -6.354 14.375 1.00 97.06 159 GLU A N 1
ATOM 1263 C CA . GLU A 1 159 ? -6.040 -7.252 15.488 1.00 97.06 159 GLU A CA 1
ATOM 1264 C C . GLU A 1 159 ? -6.200 -6.491 16.810 1.00 97.06 159 GLU A C 1
ATOM 1266 O O . GLU A 1 159 ? -7.107 -6.755 17.601 1.00 97.06 159 GLU A O 1
ATOM 1271 N N . LYS A 1 160 ? -5.357 -5.487 17.058 1.00 96.12 160 LYS A N 1
ATOM 1272 C CA . LYS A 1 160 ? -5.490 -4.641 18.246 1.00 96.12 160 LYS A CA 1
ATOM 1273 C C . LYS A 1 160 ? -6.812 -3.871 18.253 1.00 96.12 160 LYS A C 1
ATOM 1275 O O . LYS A 1 160 ? -7.488 -3.850 19.278 1.00 96.12 160 LYS A O 1
ATOM 1280 N N . HIS A 1 161 ? -7.179 -3.230 17.145 1.00 94.56 161 HIS A N 1
ATOM 1281 C CA . HIS A 1 161 ? -8.383 -2.399 17.081 1.00 94.56 161 HIS A CA 1
ATOM 1282 C C . HIS A 1 161 ? -9.675 -3.222 17.054 1.00 94.56 161 HIS A C 1
ATOM 1284 O O . HIS A 1 161 ? -10.661 -2.827 17.678 1.00 94.56 161 HIS A O 1
ATOM 1290 N N . ILE A 1 162 ? -9.675 -4.378 16.388 1.00 92.88 162 ILE A N 1
ATOM 1291 C CA . ILE A 1 162 ? -10.870 -5.216 16.246 1.00 92.88 162 ILE A CA 1
ATOM 1292 C C . ILE A 1 162 ? -11.242 -5.946 17.545 1.00 92.88 162 ILE A C 1
ATOM 1294 O O . ILE A 1 162 ? -12.422 -6.204 17.784 1.00 92.88 162 ILE A O 1
ATOM 1298 N N . ASN A 1 163 ? -10.257 -6.231 18.403 1.00 90.31 163 ASN A N 1
ATOM 1299 C CA . ASN A 1 163 ? -10.455 -6.870 19.707 1.00 90.31 163 ASN A CA 1
ATOM 1300 C C . ASN A 1 163 ? -10.810 -5.871 20.827 1.00 90.31 163 ASN A C 1
ATOM 1302 O O . ASN A 1 163 ? -11.175 -6.281 21.926 1.00 90.31 163 ASN A O 1
ATOM 1306 N N . GLN A 1 164 ? -10.701 -4.564 20.568 1.00 83.00 164 GLN A N 1
ATOM 1307 C CA . GLN A 1 164 ? -11.028 -3.492 21.521 1.00 83.00 164 GLN A CA 1
ATOM 1308 C C . GLN A 1 164 ? -12.445 -2.91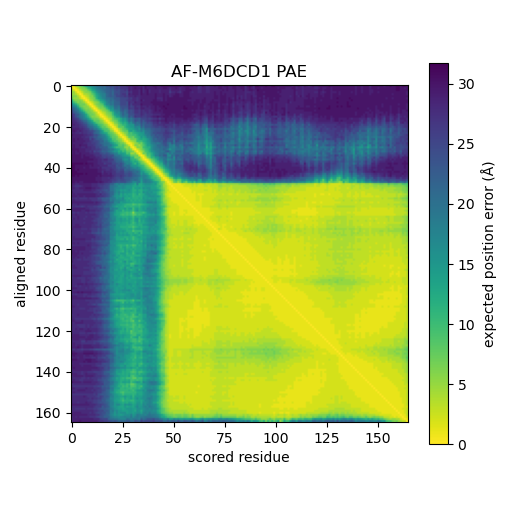5 21.350 1.00 83.00 164 GLN A C 1
ATOM 1310 O O . GLN A 1 164 ? -12.862 -2.089 22.164 1.00 83.00 164 GLN A O 1
ATOM 1315 N N . LYS A 1 165 ? -13.162 -3.308 20.295 1.00 71.50 165 LYS A N 1
ATOM 1316 C CA . LYS A 1 165 ? -14.498 -2.816 19.922 1.00 71.50 165 LYS A CA 1
ATOM 1317 C C . LYS A 1 165 ? -15.572 -3.861 20.144 1.00 71.50 165 LYS A C 1
ATOM 1319 O O . LYS A 1 165 ? -16.707 -3.452 20.450 1.00 71.50 165 LYS A O 1
#

Secondary structure (DSSP, 8-state):
---------------------TTGGGTHHHHTTTT-S--------SS---HHHHHHH-TT-THHHHTSPPSSHHHHHHHHHHHHHHHHHHHHHHTT---HHHHHHHHHHHHHHHHHHHHHHHHHHHH-GGG--HHHHHHHHHHHHHHHHHHHHHHHHHHHHHT--

pLDDT: mean 78.32, std 25.55, range [30.16, 98.44]

Solvent-accessible surface area (backbone atoms only — not comparable to full-atom values): 10031 Å² total; per-residue (Å²): 135,87,83,90,84,88,79,92,79,91,80,84,85,83,76,81,78,75,71,71,60,76,72,57,75,75,50,60,72,52,42,67,74,65,66,59,62,91,77,94,67,97,66,81,88,79,45,72,78,58,67,66,60,56,41,70,78,42,72,87,37,48,41,68,60,70,66,48,64,58,91,46,72,66,51,44,48,52,30,50,52,53,50,51,53,51,51,52,46,51,53,27,51,81,66,70,68,47,52,72,65,54,50,50,52,50,42,55,52,55,43,50,36,29,52,35,51,40,49,53,47,47,47,49,56,73,76,36,54,90,38,44,44,74,66,55,49,52,50,42,53,54,48,45,54,52,32,54,50,51,36,51,50,51,52,56,50,41,56,56,54,65,76,72,109

Mean predicted aligned error: 12.03 Å

Radius of gyration: 22.43 Å; Cα contacts (8 Å, |Δi|>4): 101; chains: 1; bounding box: 40×80×54 Å

Nearest PDB structures (foldseek):
  6jyi-assembly1_B  TM=7.818E-01  e=3.991E-01  Bacillus cereus ATCC 14579
  8fih-assembly1_C  TM=5.682E-01  e=9.192E-01  synthetic construct
  2lqg-assembly1_A  TM=5.397E-01  e=1.656E+00  Mus musculus
  8qae-assembly1_A  TM=4.739E-01  e=7.582E+00  synthetic construct

Foldseek 3Di:
DDDDDDDDDDDDDDDPPPPVLPVPVLQVLVCVLQVLDDDDDDDDQQQHDHPVNLCVVCVPQCCQQARRNDPDPVSVVSNVVVSVLLVVLVVCLVVVNDDLVSLCVNLVSQLSNLVSQLVSLVCCVPVPVSSHDPVSVVSSVVSNVSSVVSNVVSVVVSVVSNVVD